Protein AF-A0A351I1W7-F1 (afdb_monomer)

Solvent-accessible surface area (backbone atoms only — not comparable to full-atom values): 6123 Å² total; per-residue (Å²): 138,84,87,78,80,91,66,89,84,80,87,82,58,72,79,82,56,82,71,76,87,89,64,97,71,75,74,84,81,56,65,56,104,77,45,79,86,68,91,37,99,67,59,71,62,59,66,63,53,42,56,55,45,68,75,73,54,57,71,64,41,79,46,80,36,79,72,35,73,59,36,46,65,53,54,48,28,54,77,62,47,27,41,67,48,74,34,70,91,127

Nearest PDB structures (foldseek):
  5hfj-assembly1_B  TM=9.322E-01  e=1.197E-02  Helicobacter pylori 26695
  1nw6-assembly1_A  TM=8.658E-01  e=1.468E-02  Cereibacter sphaeroides
  1eg2-assembly1_A  TM=7.863E-01  e=1.801E-02  Cereibacter sphaeroides
  5yhv-assembly1_D  TM=8.012E-01  e=5.730E-02  Mycobacterium tuberculosis H37Rv
  8bj2-assembly1_B  TM=7.837E-01  e=1.057E-01  Medicago truncatula

Mean predicted aligned error: 7.23 Å

Structure (mmCIF, N/CA/C/O backbone):
data_AF-A0A351I1W7-F1
#
_entry.id   AF-A0A351I1W7-F1
#
loop_
_atom_site.group_PDB
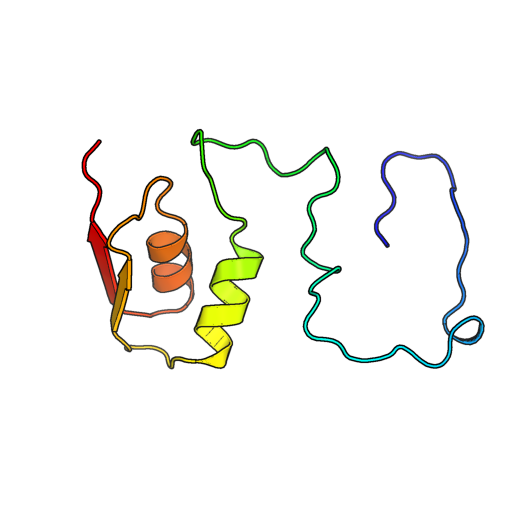_atom_site.id
_atom_site.type_symbol
_atom_site.label_atom_id
_atom_site.label_alt_id
_atom_site.label_comp_id
_atom_site.label_asym_id
_atom_site.label_entity_id
_atom_site.label_seq_id
_atom_site.pdbx_PDB_ins_code
_atom_site.Cartn_x
_atom_site.Cartn_y
_atom_site.Cartn_z
_atom_site.occupancy
_atom_site.B_iso_or_equiv
_atom_site.auth_seq_id
_atom_site.auth_comp_id
_atom_site.auth_asym_id
_atom_site.auth_atom_id
_atom_site.pdbx_PDB_model_num
ATOM 1 N N . MET A 1 1 ? 15.452 2.100 -14.829 1.00 50.50 1 MET A N 1
ATOM 2 C CA . MET A 1 1 ? 16.850 2.544 -14.630 1.00 50.50 1 MET A CA 1
ATOM 3 C C . MET A 1 1 ? 16.857 4.067 -14.696 1.00 50.50 1 MET A C 1
ATOM 5 O O . MET A 1 1 ? 16.920 4.628 -15.780 1.00 50.50 1 MET A O 1
ATOM 9 N N . TYR A 1 2 ? 16.643 4.721 -13.555 1.00 54.84 2 TYR A N 1
ATOM 10 C CA . TYR A 1 2 ? 16.373 6.160 -13.482 1.00 54.84 2 TYR A CA 1
ATOM 11 C C . TYR A 1 2 ? 17.685 6.933 -13.315 1.00 54.84 2 TYR A C 1
ATOM 13 O O . TYR A 1 2 ? 18.521 6.559 -12.495 1.00 54.84 2 TYR A O 1
ATOM 21 N N . GLY A 1 3 ? 17.894 7.962 -14.137 1.00 57.06 3 GLY A N 1
ATOM 22 C CA . GLY A 1 3 ? 19.060 8.838 -14.031 1.00 57.06 3 GLY A CA 1
ATOM 23 C C . GLY A 1 3 ? 18.911 9.790 -12.846 1.00 57.06 3 GLY A C 1
ATOM 24 O O . GLY A 1 3 ? 17.847 10.373 -12.662 1.00 57.06 3 GLY A O 1
ATOM 25 N N . VAL A 1 4 ? 19.972 9.949 -12.056 1.00 59.44 4 VAL A N 1
ATOM 26 C CA . VAL A 1 4 ? 20.057 10.948 -10.981 1.00 59.44 4 VAL A CA 1
ATOM 27 C C . VAL A 1 4 ? 21.112 11.979 -11.389 1.00 59.44 4 VAL A C 1
ATOM 29 O O . VAL A 1 4 ? 22.265 11.617 -11.623 1.00 59.44 4 VAL A O 1
ATOM 32 N N . GLY A 1 5 ? 20.722 13.253 -11.485 1.00 69.38 5 GLY A N 1
ATOM 33 C CA . GLY A 1 5 ? 21.604 14.362 -11.876 1.00 69.38 5 GLY A CA 1
ATOM 34 C C . GLY A 1 5 ? 21.679 14.630 -13.388 1.00 69.38 5 GLY A C 1
ATOM 35 O O . GLY A 1 5 ? 20.924 14.071 -14.179 1.00 69.38 5 GLY A O 1
ATOM 36 N N . THR A 1 6 ? 22.582 15.529 -13.792 1.00 79.31 6 THR A N 1
ATOM 37 C CA . THR A 1 6 ? 22.741 16.000 -15.187 1.00 79.31 6 THR A CA 1
ATOM 38 C C . THR A 1 6 ? 23.835 15.270 -15.970 1.00 79.31 6 THR A C 1
ATOM 40 O O . THR A 1 6 ? 24.057 15.558 -17.147 1.00 79.31 6 THR A O 1
ATOM 43 N N . THR A 1 7 ? 24.524 14.318 -15.342 1.00 77.38 7 THR A N 1
ATOM 44 C CA . THR A 1 7 ? 25.620 13.570 -15.964 1.00 77.38 7 THR A CA 1
ATOM 45 C C . THR A 1 7 ? 25.080 12.340 -16.686 1.00 77.38 7 THR A C 1
ATOM 47 O O . THR A 1 7 ? 24.408 11.499 -16.085 1.00 77.38 7 THR A O 1
ATOM 50 N N . LEU A 1 8 ? 25.403 12.206 -17.975 1.00 78.50 8 LEU A N 1
ATOM 51 C CA . LEU A 1 8 ? 25.098 11.000 -18.743 1.00 78.50 8 LEU A CA 1
ATOM 52 C C . LEU A 1 8 ? 25.814 9.793 -18.115 1.00 78.50 8 LEU A C 1
ATOM 54 O O . LEU A 1 8 ? 27.040 9.775 -18.048 1.00 78.50 8 LEU A O 1
ATOM 58 N N . ASN A 1 9 ? 25.049 8.792 -17.675 1.00 74.31 9 ASN A N 1
ATOM 59 C CA . ASN A 1 9 ? 25.592 7.568 -17.078 1.00 74.31 9 ASN A CA 1
ATOM 60 C C . ASN A 1 9 ? 25.761 6.464 -18.139 1.00 74.31 9 ASN A C 1
ATOM 62 O O . ASN A 1 9 ? 26.869 6.020 -18.419 1.00 74.31 9 ASN A O 1
ATOM 66 N N . TYR A 1 10 ? 24.673 6.092 -18.815 1.00 74.62 10 TYR A N 1
ATOM 67 C CA . TYR A 1 10 ? 24.659 5.112 -19.907 1.00 74.62 10 TYR A CA 1
ATOM 68 C C . TYR A 1 10 ? 23.521 5.438 -20.880 1.00 74.62 10 TYR A C 1
ATOM 70 O O . TYR A 1 10 ? 22.494 6.002 -20.494 1.00 74.62 10 TYR A O 1
ATOM 78 N N . LYS A 1 11 ? 23.700 5.066 -22.150 1.00 82.69 11 LYS A N 1
ATOM 79 C CA . LYS A 1 11 ? 22.654 5.079 -23.176 1.00 82.69 11 LYS A CA 1
ATOM 80 C C . LYS A 1 11 ? 22.352 3.629 -23.537 1.00 82.69 11 LYS A C 1
ATOM 82 O O . LYS A 1 11 ? 23.161 3.002 -24.206 1.00 82.69 11 LYS A O 1
ATOM 87 N N . ASN A 1 12 ? 21.210 3.125 -23.079 1.00 81.62 12 ASN A N 1
ATOM 88 C CA . ASN A 1 12 ? 20.752 1.771 -23.388 1.00 81.62 12 ASN A CA 1
ATOM 89 C C . ASN A 1 12 ? 19.697 1.849 -24.491 1.00 81.62 12 ASN A C 1
ATOM 91 O O . ASN A 1 12 ? 18.721 2.590 -24.345 1.00 81.62 12 ASN A O 1
ATOM 95 N N . TYR A 1 13 ? 19.879 1.100 -25.575 1.00 86.00 13 TYR A N 1
ATOM 96 C CA . TYR A 1 13 ? 18.847 0.925 -26.590 1.00 86.00 13 TYR A CA 1
ATOM 97 C C . TYR A 1 13 ? 17.938 -0.243 -26.202 1.00 86.00 13 TYR A C 1
ATOM 99 O O . TYR A 1 13 ? 18.347 -1.167 -25.501 1.00 86.00 13 TYR A O 1
ATOM 107 N N . HIS A 1 14 ? 16.683 -0.204 -26.654 1.00 81.06 14 HIS A N 1
ATOM 108 C CA . HIS A 1 14 ? 15.736 -1.295 -26.412 1.00 81.06 14 HIS A CA 1
ATOM 109 C C . HIS A 1 14 ? 16.259 -2.633 -26.974 1.00 81.06 14 HIS A C 1
ATOM 111 O O . HIS A 1 14 ? 16.098 -3.678 -26.347 1.00 81.06 14 HIS A O 1
ATOM 117 N N . ASP A 1 15 ? 16.957 -2.579 -28.111 1.00 88.94 15 ASP A N 1
ATOM 118 C CA . ASP A 1 15 ? 17.473 -3.754 -28.820 1.00 88.94 15 ASP A CA 1
ATOM 119 C C . ASP A 1 15 ? 18.719 -4.380 -28.171 1.00 88.94 15 ASP A C 1
ATOM 121 O O . ASP A 1 15 ? 19.042 -5.527 -28.470 1.00 88.94 15 ASP A O 1
ATOM 125 N N . ASP A 1 16 ? 19.394 -3.677 -27.253 1.00 87.38 16 ASP A N 1
ATOM 126 C CA . ASP A 1 16 ? 20.559 -4.216 -26.532 1.00 87.38 16 ASP A CA 1
ATOM 127 C C . ASP A 1 16 ? 20.148 -5.326 -25.543 1.00 87.38 16 ASP A C 1
ATOM 129 O O . ASP A 1 16 ? 20.940 -6.214 -25.221 1.00 87.38 16 ASP A O 1
ATOM 133 N N . PHE A 1 17 ? 18.896 -5.287 -25.063 1.00 84.81 17 PHE A N 1
ATOM 134 C CA . PHE A 1 17 ? 18.340 -6.214 -24.071 1.00 84.81 17 PHE A CA 1
ATOM 135 C C . PHE A 1 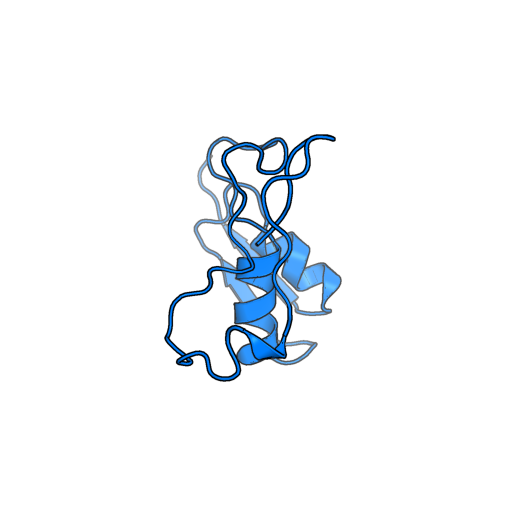17 ? 16.901 -6.622 -24.443 1.00 84.81 17 PHE A C 1
ATOM 137 O O . PHE A 1 17 ? 15.951 -6.248 -23.749 1.00 84.81 17 PHE A O 1
ATOM 144 N N . PRO A 1 18 ? 16.711 -7.405 -25.522 1.00 85.25 18 PRO A N 1
ATOM 145 C CA . PRO A 1 18 ? 15.389 -7.666 -26.100 1.00 85.25 18 PRO A CA 1
ATOM 146 C C . PRO A 1 18 ? 14.498 -8.563 -25.229 1.00 85.25 18 PRO A C 1
ATOM 148 O O . PRO A 1 18 ? 13.306 -8.704 -25.493 1.00 85.25 18 PRO A O 1
ATOM 151 N N . TYR A 1 19 ? 15.061 -9.182 -24.192 1.00 85.94 19 TYR A N 1
ATOM 152 C CA . TYR A 1 19 ? 14.334 -10.005 -23.238 1.00 85.94 19 TYR A CA 1
ATOM 153 C C . TYR A 1 19 ? 14.686 -9.609 -21.807 1.00 85.94 19 TYR A C 1
ATOM 155 O O . TYR A 1 19 ? 15.835 -9.322 -21.467 1.00 85.94 19 TYR A O 1
ATOM 163 N N . ARG A 1 20 ? 13.679 -9.659 -20.937 1.00 81.12 20 ARG A N 1
ATOM 164 C CA . ARG A 1 20 ? 13.843 -9.560 -19.489 1.00 81.12 20 ARG A CA 1
ATOM 165 C C . ARG A 1 20 ? 12.988 -10.637 -18.845 1.00 81.12 20 ARG A C 1
ATOM 167 O O . ARG A 1 20 ? 11.836 -10.831 -19.228 1.00 81.12 20 ARG A O 1
ATOM 174 N N . GLN A 1 21 ? 13.557 -11.351 -17.883 1.00 86.62 21 GLN A N 1
ATOM 175 C CA . GLN A 1 21 ? 12.789 -12.311 -17.106 1.00 86.62 21 GLN A CA 1
ATOM 176 C C . GLN A 1 21 ? 11.776 -11.558 -16.241 1.00 86.62 21 GLN A C 1
ATOM 178 O O . GLN A 1 21 ? 12.144 -10.633 -15.516 1.00 86.62 21 GLN A O 1
ATOM 183 N N . VAL A 1 22 ? 10.514 -11.976 -16.294 1.00 86.56 22 VAL A N 1
ATOM 184 C CA . VAL A 1 22 ? 9.508 -11.528 -15.333 1.00 86.56 22 VAL A CA 1
ATOM 185 C C . VAL A 1 22 ? 9.700 -12.342 -14.057 1.00 86.56 22 VAL A C 1
ATOM 187 O O . VAL A 1 22 ? 9.589 -13.567 -14.064 1.00 86.56 22 VAL A O 1
ATOM 190 N N . VAL A 1 23 ? 10.041 -11.656 -12.973 1.00 90.81 23 VAL A N 1
ATOM 191 C CA . VAL A 1 23 ? 10.229 -12.228 -11.635 1.00 90.81 23 VAL A CA 1
ATOM 192 C C . VAL A 1 23 ? 9.319 -11.503 -10.644 1.00 90.81 23 VAL A C 1
ATOM 194 O O . VAL A 1 23 ? 8.742 -10.470 -10.965 1.00 90.81 23 VAL A O 1
ATOM 197 N N . SER A 1 24 ? 9.211 -12.009 -9.417 1.00 90.00 24 SER A N 1
ATOM 198 C CA . SER A 1 24 ? 8.446 -11.361 -8.339 1.00 90.00 24 SER A CA 1
ATOM 199 C C . SER A 1 24 ? 9.111 -10.099 -7.768 1.00 90.00 24 SER A C 1
ATOM 201 O O . SER A 1 24 ? 8.593 -9.497 -6.831 1.00 90.00 24 SER A O 1
ATOM 203 N N . LEU A 1 25 ? 10.265 -9.696 -8.305 1.00 89.94 25 LEU A N 1
ATOM 204 C CA . LEU A 1 25 ? 10.975 -8.495 -7.890 1.00 89.94 25 LEU A CA 1
ATOM 205 C C . LEU A 1 25 ? 10.396 -7.263 -8.598 1.00 89.94 25 LEU A C 1
ATOM 207 O O . LEU A 1 25 ? 10.435 -7.183 -9.822 1.00 89.94 25 LEU A O 1
ATOM 211 N N . TRP A 1 26 ? 9.932 -6.282 -7.826 1.00 87.31 26 TRP A N 1
ATOM 212 C CA . TRP A 1 26 ? 9.590 -4.950 -8.332 1.00 87.31 26 TRP A CA 1
ATOM 213 C C . TRP A 1 26 ? 10.805 -4.029 -8.194 1.00 87.31 26 TRP A C 1
ATOM 215 O O . TRP A 1 26 ? 11.103 -3.513 -7.115 1.00 87.31 26 TRP A O 1
ATOM 225 N N . ASP A 1 27 ? 11.573 -3.896 -9.273 1.00 85.56 27 ASP A N 1
ATOM 226 C CA . ASP A 1 27 ? 12.762 -3.040 -9.348 1.00 85.56 27 ASP A CA 1
ATOM 227 C C . ASP A 1 27 ? 12.455 -1.621 -9.853 1.00 85.56 27 ASP A C 1
ATOM 229 O O . ASP A 1 27 ? 13.288 -0.724 -9.720 1.00 85.56 27 ASP A O 1
ATOM 233 N N . ASP A 1 28 ? 11.253 -1.418 -10.385 1.00 82.75 28 ASP A N 1
ATOM 234 C CA . ASP A 1 28 ? 10.758 -0.177 -10.964 1.00 82.75 28 ASP A CA 1
ATOM 235 C C . ASP A 1 28 ? 10.242 0.819 -9.917 1.00 82.75 28 ASP A C 1
ATOM 237 O O . ASP A 1 28 ? 10.435 2.018 -10.076 1.00 82.75 28 ASP A O 1
ATOM 241 N N . ILE A 1 29 ? 9.680 0.329 -8.810 1.00 81.62 29 ILE A N 1
ATOM 242 C CA . ILE A 1 29 ? 9.195 1.151 -7.681 1.00 81.62 29 ILE A CA 1
ATOM 243 C C . ILE A 1 29 ? 10.260 1.374 -6.595 1.00 81.62 29 ILE A C 1
ATOM 245 O O . ILE A 1 29 ? 9.968 1.742 -5.455 1.00 81.62 29 ILE A O 1
ATOM 249 N N . ARG A 1 30 ? 11.523 1.062 -6.894 1.00 69.56 30 ARG A N 1
ATOM 250 C CA . ARG A 1 30 ? 12.620 1.325 -5.966 1.00 69.56 30 ARG A CA 1
ATOM 251 C C . ARG A 1 30 ? 12.944 2.811 -6.002 1.00 69.56 30 ARG A C 1
ATOM 253 O O . ARG A 1 30 ? 13.580 3.275 -6.947 1.00 69.56 30 ARG A O 1
ATOM 260 N N . SER A 1 31 ? 12.617 3.522 -4.928 1.00 64.38 31 SER A N 1
ATOM 261 C CA . SER A 1 31 ? 13.330 4.750 -4.601 1.00 64.38 31 SER A CA 1
ATOM 262 C C . SER A 1 31 ? 14.821 4.424 -4.515 1.00 64.38 31 SER A C 1
ATOM 264 O O . SER A 1 31 ? 15.249 3.584 -3.717 1.00 64.38 31 SER A O 1
ATOM 266 N N . SER A 1 32 ? 15.625 5.062 -5.366 1.00 57.38 32 SER A N 1
ATOM 267 C CA . SER A 1 32 ? 17.068 5.149 -5.137 1.00 57.38 32 SER A CA 1
ATOM 268 C C . SER A 1 32 ? 17.302 5.869 -3.795 1.00 57.38 32 SER A C 1
ATOM 270 O O . SER A 1 32 ? 16.349 6.316 -3.166 1.00 57.38 32 SER A O 1
ATOM 272 N N . GLY A 1 33 ? 18.537 5.994 -3.300 1.00 56.28 33 GLY A N 1
ATOM 273 C CA . GLY A 1 33 ? 18.828 6.645 -2.001 1.00 56.28 33 GLY A CA 1
ATOM 274 C C . GLY A 1 33 ? 18.317 8.094 -1.816 1.00 56.28 33 GLY A C 1
ATOM 275 O O . GLY A 1 33 ? 18.591 8.693 -0.785 1.00 56.28 33 GLY A O 1
ATOM 276 N N . PHE A 1 34 ? 17.582 8.625 -2.795 1.00 57.81 34 PHE A N 1
ATOM 277 C CA . PHE A 1 34 ? 16.840 9.880 -2.836 1.00 57.81 34 PHE A CA 1
ATOM 278 C C . PHE A 1 34 ? 15.330 9.613 -2.985 1.00 57.81 34 PHE A C 1
ATOM 280 O O . PHE A 1 34 ? 14.693 10.152 -3.886 1.00 57.81 34 PHE A O 1
ATOM 287 N N . GLY A 1 35 ? 14.775 8.703 -2.182 1.00 62.19 35 GLY A N 1
ATOM 288 C CA . GLY A 1 35 ? 13.321 8.549 -2.119 1.00 62.19 35 GLY A CA 1
ATOM 289 C C . GLY A 1 35 ? 12.656 9.820 -1.603 1.00 62.19 35 GLY A C 1
ATOM 290 O O . GLY A 1 35 ? 13.337 10.660 -1.014 1.00 62.19 35 GLY A O 1
ATOM 291 N N . ASP A 1 36 ? 11.347 9.944 -1.820 1.00 66.12 36 ASP A N 1
ATOM 292 C CA . ASP A 1 36 ? 10.579 11.092 -1.336 1.00 66.12 36 ASP A CA 1
ATOM 293 C C . ASP A 1 36 ? 10.847 11.363 0.147 1.00 66.12 36 ASP A C 1
ATOM 295 O O . ASP A 1 36 ? 11.014 10.433 0.952 1.00 66.12 36 ASP A O 1
ATOM 299 N N . ASP A 1 37 ? 10.874 12.650 0.499 1.00 75.38 37 ASP A N 1
ATOM 300 C CA . ASP A 1 37 ? 11.024 13.077 1.883 1.00 75.38 37 ASP A CA 1
ATOM 301 C C . ASP A 1 37 ? 9.935 12.417 2.731 1.00 75.38 37 ASP A C 1
ATOM 303 O O . ASP A 1 37 ? 8.731 12.623 2.550 1.00 75.38 37 ASP A O 1
ATOM 307 N N . LYS A 1 38 ? 10.376 11.582 3.671 1.00 79.75 38 LYS A N 1
ATOM 308 C CA . LYS A 1 38 ? 9.472 10.870 4.562 1.00 79.75 38 LYS A CA 1
ATOM 309 C C . LYS A 1 38 ? 8.935 11.839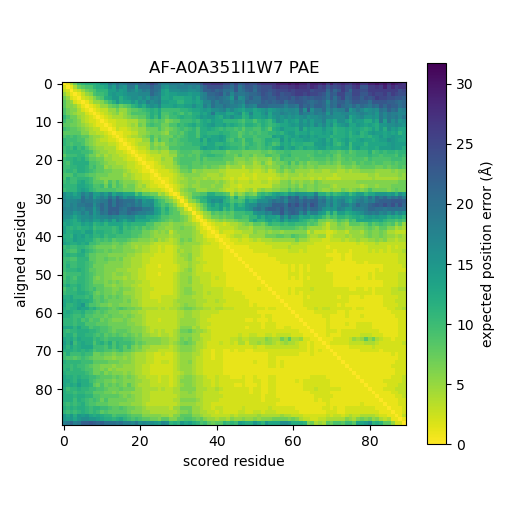 5.602 1.00 79.75 38 LYS A C 1
ATOM 311 O O . LYS A 1 38 ? 9.695 12.389 6.397 1.00 79.75 38 LYS A O 1
ATOM 316 N N . LEU A 1 39 ? 7.615 11.985 5.638 1.00 86.88 39 LEU A N 1
ATOM 317 C CA . LEU A 1 39 ? 6.921 12.760 6.667 1.00 86.88 39 LEU A CA 1
ATOM 318 C C . LEU A 1 39 ? 6.763 11.958 7.968 1.00 86.88 39 LEU A C 1
ATOM 320 O O . LEU A 1 39 ? 6.553 12.534 9.032 1.00 86.88 39 LEU A O 1
ATOM 324 N N . TYR A 1 40 ? 6.889 10.630 7.889 1.00 86.56 40 TYR A N 1
ATOM 325 C CA . TYR A 1 40 ? 6.802 9.711 9.020 1.00 86.56 40 TYR A CA 1
ATOM 326 C C . TYR A 1 40 ? 7.994 8.745 9.044 1.00 86.56 40 TYR A C 1
ATOM 328 O O . TYR A 1 40 ? 8.508 8.349 7.998 1.00 86.56 40 TYR A O 1
ATOM 336 N N . VAL A 1 41 ? 8.424 8.331 10.243 1.00 86.06 41 VAL A N 1
ATOM 337 C CA . VAL A 1 41 ? 9.653 7.532 10.453 1.00 86.06 41 VAL A CA 1
ATOM 338 C C . VAL A 1 41 ? 9.661 6.256 9.601 1.00 86.06 41 VAL A C 1
ATOM 340 O O . VAL A 1 41 ? 10.675 5.910 8.990 1.00 86.06 41 VAL A O 1
ATOM 343 N N . VAL A 1 42 ? 8.512 5.580 9.519 1.00 86.56 42 VAL A N 1
ATOM 344 C CA . VAL A 1 42 ? 8.296 4.401 8.673 1.00 86.56 42 VAL A CA 1
ATOM 345 C C . VAL A 1 42 ? 7.145 4.677 7.711 1.00 86.56 42 VAL A C 1
ATOM 347 O O . VAL A 1 42 ? 5.977 4.535 8.060 1.00 86.56 42 VAL A O 1
ATOM 350 N N . GLN A 1 43 ? 7.489 5.087 6.493 1.00 90.19 43 GLN A N 1
ATOM 351 C CA . GLN A 1 43 ? 6.532 5.379 5.431 1.00 90.19 43 GLN A CA 1
ATOM 352 C C . GLN A 1 43 ? 6.794 4.473 4.230 1.00 90.19 43 GLN A C 1
ATOM 354 O O . GLN A 1 43 ? 7.889 4.479 3.655 1.00 90.19 43 GLN A O 1
ATOM 359 N N . THR A 1 44 ? 5.788 3.674 3.883 1.00 90.88 44 THR A N 1
ATOM 360 C CA . THR A 1 44 ? 5.797 2.827 2.686 1.00 90.88 44 THR A CA 1
ATOM 361 C C . THR A 1 44 ? 5.530 3.699 1.459 1.00 90.88 44 THR A C 1
ATOM 363 O O . THR A 1 44 ? 4.707 4.613 1.526 1.00 90.88 44 THR A O 1
ATOM 366 N N . GLN A 1 45 ? 6.214 3.419 0.344 1.00 90.56 45 GLN A N 1
ATOM 367 C CA . GLN A 1 45 ? 5.967 4.088 -0.941 1.00 90.56 45 GLN A CA 1
ATOM 368 C C . GLN A 1 45 ? 4.535 3.814 -1.419 1.00 90.56 45 GLN A C 1
ATOM 370 O O . GLN A 1 45 ? 4.071 2.670 -1.358 1.00 90.56 45 GLN A O 1
ATOM 375 N N . ALA A 1 46 ? 3.849 4.851 -1.896 1.00 93.06 46 ALA A N 1
ATOM 376 C CA . ALA A 1 46 ? 2.449 4.761 -2.302 1.00 93.06 46 ALA A CA 1
ATOM 377 C C . ALA A 1 46 ? 2.261 3.786 -3.473 1.00 93.06 46 ALA A C 1
ATOM 379 O O . ALA A 1 46 ? 1.328 2.987 -3.459 1.00 93.06 46 ALA A O 1
ATOM 380 N N . GLU A 1 47 ? 3.204 3.753 -4.416 1.00 93.25 47 GLU A N 1
ATOM 381 C CA . GLU A 1 47 ? 3.182 2.895 -5.604 1.00 93.25 47 GLU A CA 1
ATOM 382 C C .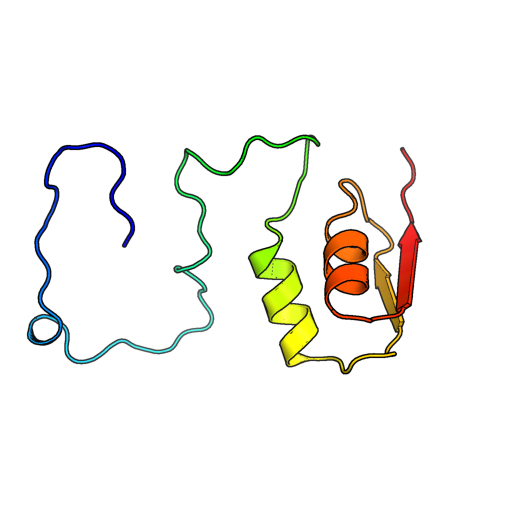 GLU A 1 47 ? 3.152 1.405 -5.248 1.00 93.25 47 GLU A C 1
ATOM 384 O O . GLU A 1 47 ? 2.519 0.605 -5.940 1.00 93.25 47 GLU A O 1
ATOM 389 N N . ALA A 1 48 ? 3.821 1.016 -4.157 1.00 93.19 48 ALA A N 1
ATOM 390 C CA . ALA A 1 48 ? 3.817 -0.367 -3.692 1.00 93.19 48 ALA A CA 1
ATOM 391 C C . ALA A 1 48 ? 2.427 -0.778 -3.184 1.00 93.19 48 ALA A C 1
ATOM 393 O O . ALA A 1 48 ? 1.936 -1.859 -3.513 1.00 93.19 48 ALA A O 1
ATOM 394 N N . VAL A 1 49 ? 1.789 0.096 -2.401 1.00 96.25 49 VAL A N 1
ATOM 395 C CA . VAL A 1 49 ? 0.447 -0.137 -1.852 1.00 96.25 49 VAL A CA 1
ATOM 396 C C . VAL A 1 49 ? -0.603 -0.096 -2.963 1.00 96.25 49 VAL A C 1
ATOM 398 O O . VAL A 1 49 ? -1.453 -0.982 -3.027 1.00 96.25 49 VAL A O 1
ATOM 401 N N . GLU A 1 50 ? -0.504 0.870 -3.878 1.00 97.25 50 GLU A N 1
ATOM 402 C CA . GLU A 1 50 ? -1.376 1.007 -5.047 1.00 97.25 50 GLU A CA 1
ATOM 403 C C . GLU A 1 50 ? -1.350 -0.245 -5.916 1.00 97.25 50 GLU A C 1
ATOM 405 O O . GLU A 1 50 ? -2.404 -0.807 -6.213 1.00 97.25 50 GLU A O 1
ATOM 410 N N . ARG A 1 51 ? -0.155 -0.731 -6.276 1.00 96.38 51 ARG A N 1
ATOM 411 C CA . ARG A 1 51 ? -0.015 -1.934 -7.101 1.00 96.38 51 ARG A CA 1
ATOM 412 C C . ARG A 1 51 ? -0.715 -3.125 -6.456 1.00 96.38 51 ARG A C 1
ATOM 414 O O . ARG A 1 51 ? -1.497 -3.796 -7.122 1.00 96.38 51 ARG A O 1
ATOM 421 N N . CYS A 1 52 ? -0.470 -3.377 -5.169 1.00 97.00 52 CYS A N 1
ATOM 422 C CA . CYS A 1 52 ? -1.150 -4.448 -4.439 1.00 97.00 52 CYS A CA 1
ATOM 423 C C . CYS A 1 52 ? -2.672 -4.275 -4.458 1.00 97.00 52 CYS A C 1
ATOM 425 O O . CYS A 1 52 ? -3.380 -5.227 -4.767 1.00 97.00 52 CYS A O 1
ATOM 427 N N . MET A 1 53 ? -3.164 -3.075 -4.154 1.00 98.31 53 MET A N 1
ATOM 428 C CA . MET A 1 53 ? -4.594 -2.801 -4.023 1.00 98.31 53 MET A CA 1
ATOM 429 C C . MET A 1 53 ? -5.344 -2.937 -5.350 1.00 98.31 53 MET A C 1
ATOM 431 O O . MET A 1 53 ? -6.400 -3.568 -5.393 1.00 98.31 53 MET A O 1
ATOM 435 N N . LEU A 1 54 ? -4.793 -2.391 -6.436 1.00 98.19 54 LEU A N 1
ATOM 436 C CA . LEU A 1 54 ? -5.399 -2.468 -7.767 1.00 98.19 54 LEU A CA 1
ATOM 437 C C . LEU A 1 54 ? -5.387 -3.890 -8.343 1.00 98.19 54 LEU A C 1
ATOM 439 O O . LEU A 1 54 ? -6.224 -4.209 -9.181 1.00 98.19 54 LEU A O 1
ATOM 443 N N . MET A 1 55 ? -4.463 -4.749 -7.905 1.00 97.38 55 MET A N 1
ATOM 444 C CA . MET A 1 55 ? -4.417 -6.150 -8.338 1.00 97.38 55 MET A CA 1
ATOM 445 C C . MET A 1 55 ? -5.419 -7.053 -7.609 1.00 97.38 55 MET A C 1
ATOM 447 O O . MET A 1 55 ? -5.706 -8.139 -8.110 1.00 97.38 55 MET A O 1
ATOM 451 N N . THR A 1 56 ? -5.895 -6.670 -6.419 1.00 98.06 56 THR A N 1
ATOM 452 C CA . THR A 1 56 ? -6.610 -7.595 -5.519 1.00 98.06 56 THR A CA 1
ATOM 453 C C . THR A 1 56 ? -7.987 -7.122 -5.063 1.00 98.06 56 THR A C 1
ATOM 455 O O . THR A 1 56 ? -8.668 -7.886 -4.381 1.00 98.06 56 THR A O 1
ATOM 458 N N . THR A 1 57 ? -8.406 -5.904 -5.417 1.00 98.62 57 THR A N 1
ATOM 459 C CA . THR A 1 57 ? -9.677 -5.306 -4.967 1.00 98.62 57 THR A CA 1
ATOM 460 C C . THR A 1 57 ? -10.322 -4.463 -6.056 1.00 98.62 57 THR A C 1
ATOM 462 O O . THR A 1 57 ? -9.622 -3.956 -6.934 1.00 98.62 57 THR A O 1
ATOM 465 N N . ASP A 1 58 ? -11.622 -4.213 -5.930 1.00 98.56 58 ASP A N 1
ATOM 466 C CA . ASP A 1 58 ? -12.398 -3.304 -6.773 1.00 98.56 58 ASP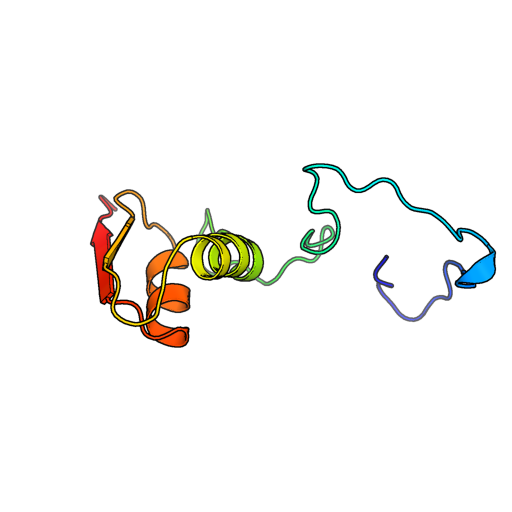 A CA 1
ATOM 467 C C . ASP A 1 58 ? -12.802 -2.020 -6.014 1.00 98.56 58 ASP A C 1
ATOM 469 O O . ASP A 1 58 ? -12.768 -1.972 -4.778 1.00 98.56 58 ASP A O 1
ATOM 473 N N . PRO A 1 59 ? -13.174 -0.931 -6.717 1.00 98.69 59 PRO A N 1
ATOM 474 C CA . PRO A 1 59 ? -13.764 0.240 -6.073 1.00 98.69 59 PRO A CA 1
ATOM 475 C C . PRO A 1 59 ? -14.976 -0.136 -5.204 1.00 98.69 59 PRO A C 1
ATOM 477 O O . PRO A 1 59 ? -15.864 -0.869 -5.635 1.00 98.69 59 PRO A O 1
ATOM 480 N N . GLY A 1 60 ? -15.031 0.402 -3.986 1.00 98.38 60 GLY A N 1
ATOM 481 C CA . GLY A 1 60 ? -16.060 0.108 -2.985 1.00 98.38 60 GLY A CA 1
ATOM 482 C C . GLY A 1 60 ? -15.703 -1.000 -1.986 1.00 98.38 60 GLY A C 1
ATOM 483 O O . GLY A 1 60 ? -16.332 -1.049 -0.922 1.00 98.38 60 GLY A O 1
ATOM 484 N N . ASP A 1 61 ? -14.686 -1.823 -2.266 1.00 98.75 61 ASP A N 1
ATOM 485 C CA . ASP A 1 61 ? -14.194 -2.835 -1.324 1.00 98.75 61 ASP A CA 1
ATOM 486 C C . ASP A 1 61 ? -13.639 -2.203 -0.041 1.00 98.75 61 ASP A C 1
ATOM 488 O O . A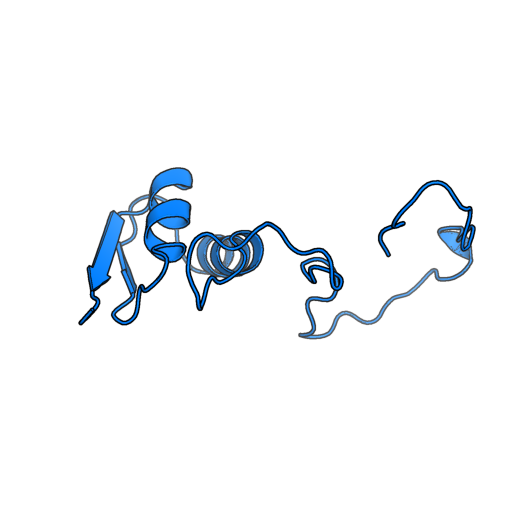SP A 1 61 ? -13.233 -1.037 -0.014 1.00 98.75 61 ASP A O 1
ATOM 492 N N . LEU A 1 62 ? -13.635 -2.985 1.045 1.00 98.50 62 LEU A N 1
ATOM 493 C CA . LEU A 1 62 ? -13.110 -2.570 2.343 1.00 98.50 62 LEU A CA 1
ATOM 494 C C . LEU A 1 62 ? -11.653 -3.009 2.518 1.00 98.50 62 LEU A C 1
ATOM 496 O O . LEU A 1 62 ? -11.355 -4.201 2.527 1.00 98.50 62 LEU A O 1
ATOM 500 N N . ILE A 1 63 ? -10.773 -2.041 2.758 1.00 98.56 63 ILE A N 1
ATOM 501 C CA . ILE A 1 63 ? -9.365 -2.245 3.105 1.00 98.56 63 ILE A CA 1
ATOM 502 C C . ILE A 1 63 ? -9.181 -2.108 4.618 1.00 98.56 63 ILE A C 1
ATOM 504 O O . ILE A 1 63 ? -9.692 -1.171 5.231 1.00 98.56 63 ILE A O 1
ATOM 508 N N . LEU A 1 64 ? -8.426 -3.026 5.221 1.00 98.31 64 LEU A N 1
ATOM 509 C CA . LEU A 1 64 ? -8.026 -2.965 6.625 1.00 98.31 64 LEU A CA 1
ATOM 510 C C . LEU A 1 64 ? -6.503 -2.886 6.726 1.00 98.31 64 LEU A C 1
ATOM 512 O O . LEU A 1 64 ? -5.810 -3.757 6.204 1.00 98.31 64 LEU A O 1
ATOM 516 N N . ASP A 1 65 ? -6.004 -1.895 7.460 1.00 97.88 65 ASP A N 1
ATOM 517 C CA . ASP A 1 65 ? -4.596 -1.804 7.854 1.00 97.88 65 ASP A CA 1
ATOM 518 C C . ASP A 1 65 ? -4.485 -1.569 9.370 1.00 97.88 65 ASP A C 1
ATOM 520 O O . ASP A 1 65 ? -4.695 -0.447 9.841 1.00 97.88 65 ASP A O 1
ATOM 524 N N . PRO A 1 66 ? -4.187 -2.613 10.165 1.00 97.38 66 PRO A N 1
ATOM 525 C CA . PRO A 1 66 ? -4.136 -2.505 11.617 1.00 97.38 66 PRO A CA 1
ATOM 526 C C . PRO A 1 66 ? -2.809 -1.931 12.148 1.00 97.38 66 PRO A C 1
ATOM 528 O O . PRO A 1 66 ? -2.596 -1.938 13.359 1.00 97.38 66 PRO A O 1
ATOM 531 N N . THR A 1 67 ? -1.905 -1.501 11.262 1.00 95.31 67 THR A N 1
ATOM 532 C CA . THR A 1 67 ? -0.559 -1.004 11.589 1.00 95.31 67 THR A CA 1
ATOM 533 C C . THR A 1 67 ? -0.228 0.233 10.756 1.00 95.31 67 THR A C 1
ATOM 535 O O . THR A 1 67 ? 0.841 0.319 10.148 1.00 95.31 67 THR A O 1
ATOM 538 N N . CYS A 1 68 ? -1.180 1.161 10.642 1.00 93.88 68 CYS A N 1
ATOM 539 C CA . CYS A 1 68 ? -1.184 2.096 9.523 1.00 93.88 68 CYS A CA 1
ATOM 540 C C . CYS A 1 68 ? -0.043 3.116 9.544 1.00 93.88 68 CYS A C 1
ATOM 542 O O . CYS A 1 68 ? 0.304 3.629 8.477 1.00 93.88 68 CYS A O 1
ATOM 544 N N . GLY A 1 69 ? 0.542 3.418 10.713 1.00 94.69 69 GLY A N 1
ATOM 545 C CA . GLY A 1 69 ? 1.665 4.345 10.855 1.00 94.69 69 GLY A CA 1
ATOM 546 C C . GLY A 1 69 ? 1.451 5.637 10.060 1.00 94.69 69 GLY A C 1
ATOM 547 O O . GLY A 1 69 ? 0.546 6.414 10.347 1.00 94.69 69 GLY A O 1
ATOM 548 N N . SER A 1 70 ? 2.242 5.822 8.997 1.00 93.94 70 SER A N 1
ATOM 549 C CA . SER A 1 70 ? 2.161 6.965 8.066 1.00 93.94 70 SER A CA 1
ATOM 550 C C . SER A 1 70 ? 0.821 7.164 7.332 1.00 93.94 70 SER A C 1
ATOM 552 O O . SER A 1 70 ? 0.631 8.191 6.686 1.00 93.94 70 SER A O 1
ATOM 554 N N . GLY A 1 71 ? -0.098 6.198 7.386 1.00 95.75 71 GLY A N 1
ATOM 555 C CA . GLY A 1 71 ? -1.417 6.290 6.760 1.00 95.75 71 GLY A CA 1
ATOM 556 C C . GLY A 1 71 ? -1.431 6.053 5.246 1.00 95.75 71 GLY A C 1
ATOM 557 O O . GLY A 1 71 ? -2.468 6.275 4.620 1.00 95.75 71 GLY A O 1
ATOM 558 N N . THR A 1 72 ? -0.332 5.574 4.642 1.00 96.44 72 THR A N 1
ATOM 559 C CA . THR A 1 72 ? -0.235 5.333 3.187 1.00 96.44 72 THR A CA 1
ATOM 560 C C . THR A 1 72 ? -1.395 4.483 2.657 1.00 96.44 72 THR A C 1
ATOM 562 O O . THR A 1 72 ? -1.933 4.780 1.593 1.00 96.44 72 THR A O 1
ATOM 565 N N . THR A 1 73 ? -1.835 3.460 3.400 1.00 98.00 73 THR A N 1
ATOM 566 C CA . THR A 1 73 ? -2.947 2.595 2.976 1.00 98.00 73 THR A CA 1
ATOM 567 C C . THR A 1 73 ? -4.272 3.342 2.862 1.00 98.00 73 THR A C 1
ATOM 569 O O . THR A 1 73 ? -4.965 3.181 1.859 1.00 98.00 73 THR A O 1
ATOM 572 N N . ALA A 1 74 ? -4.609 4.190 3.840 1.00 97.88 74 ALA A N 1
ATOM 573 C CA . ALA A 1 74 ? -5.813 5.022 3.784 1.00 97.88 74 ALA A CA 1
ATOM 574 C C . ALA A 1 74 ? -5.746 6.010 2.616 1.00 97.88 74 ALA A C 1
ATOM 576 O O . ALA A 1 74 ? -6.711 6.148 1.870 1.00 97.88 74 ALA A O 1
ATOM 577 N N . HIS A 1 75 ? -4.587 6.647 2.423 1.00 97.44 75 HIS A N 1
ATOM 578 C CA . HIS A 1 75 ? -4.374 7.599 1.335 1.00 97.44 75 HIS A CA 1
ATOM 579 C C . HIS A 1 75 ? -4.637 6.972 -0.044 1.00 97.44 75 HIS A C 1
ATOM 581 O O . HIS A 1 75 ? -5.416 7.504 -0.834 1.00 97.44 75 HIS A O 1
ATOM 587 N N . VAL A 1 76 ? -4.039 5.808 -0.309 1.00 98.25 76 VAL A N 1
ATOM 588 C CA . VAL A 1 76 ? -4.208 5.086 -1.578 1.00 98.25 76 VAL A CA 1
ATOM 589 C C . VAL A 1 76 ? -5.633 4.541 -1.727 1.00 98.25 76 VAL A C 1
ATOM 591 O O . VAL A 1 76 ? -6.206 4.624 -2.813 1.00 98.25 76 VAL A O 1
ATOM 594 N N . ALA A 1 77 ? -6.230 4.015 -0.651 1.00 98.56 77 ALA A N 1
ATOM 595 C CA . ALA A 1 77 ? -7.608 3.525 -0.677 1.00 98.56 77 ALA A CA 1
ATOM 596 C C . ALA A 1 77 ? -8.594 4.632 -1.064 1.00 98.56 77 ALA A C 1
ATOM 598 O O . ALA A 1 77 ? -9.418 4.421 -1.952 1.00 98.56 77 ALA A O 1
ATOM 599 N N . GLU A 1 78 ? -8.468 5.814 -0.457 1.00 98.38 78 GLU A N 1
ATOM 600 C CA . GLU A 1 78 ? -9.309 6.973 -0.762 1.00 98.38 78 GLU A CA 1
ATOM 601 C C . GLU A 1 78 ? -9.143 7.414 -2.223 1.00 98.38 78 GLU A C 1
ATOM 603 O O . GLU A 1 78 ? -10.136 7.568 -2.935 1.00 98.38 78 GLU A O 1
ATOM 608 N N . GLN A 1 79 ? -7.895 7.534 -2.703 1.00 98.50 79 GLN A N 1
ATOM 609 C CA . GLN A 1 79 ? -7.591 7.911 -4.091 1.00 98.50 79 GLN A CA 1
ATOM 610 C C . GLN A 1 79 ? -8.288 6.995 -5.104 1.00 98.50 79 GLN A C 1
ATOM 612 O O . GLN A 1 79 ? -8.805 7.464 -6.119 1.00 98.50 79 GLN A O 1
ATOM 617 N N . TRP A 1 80 ? -8.308 5.690 -4.831 1.00 98.50 80 TRP A N 1
ATOM 618 C CA . TRP A 1 80 ? -8.853 4.683 -5.737 1.00 98.50 80 TRP A CA 1
ATOM 619 C C . TRP A 1 80 ? -10.290 4.262 -5.397 1.00 98.50 80 TRP A C 1
ATOM 621 O O . TRP A 1 80 ? -10.801 3.295 -5.966 1.00 98.50 80 TRP A O 1
ATOM 631 N N . GLY A 1 81 ? -10.974 4.976 -4.503 1.00 98.25 81 GLY A N 1
ATOM 632 C CA . GLY A 1 81 ? -12.391 4.760 -4.208 1.00 98.25 81 GLY A CA 1
ATOM 633 C C . GLY A 1 81 ? -12.692 3.470 -3.442 1.00 98.25 81 GLY A C 1
ATOM 634 O O . GLY A 1 81 ? -13.750 2.874 -3.642 1.00 98.25 81 GLY A O 1
ATOM 635 N N . ARG A 1 82 ? -11.774 3.007 -2.590 1.00 98.56 82 ARG A N 1
ATOM 636 C CA . ARG A 1 82 ? -12.020 1.932 -1.619 1.00 98.56 82 ARG A CA 1
ATOM 637 C C . ARG A 1 82 ? -12.460 2.534 -0.289 1.00 98.56 82 ARG A C 1
ATOM 639 O O . ARG A 1 82 ? -12.055 3.629 0.090 1.00 98.56 82 ARG A O 1
ATOM 646 N N . ARG A 1 83 ? -13.264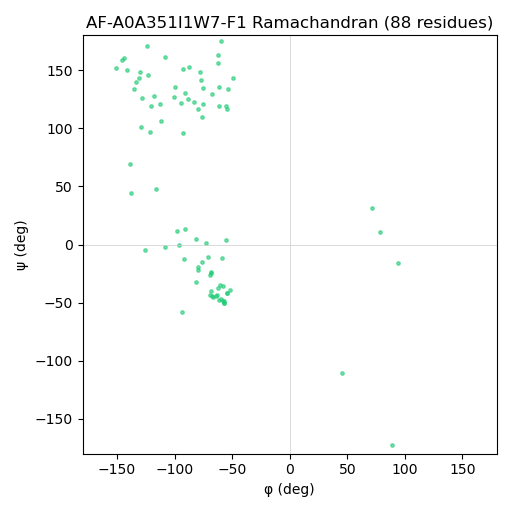 1.783 0.457 1.00 98.62 83 ARG A N 1
ATOM 647 C CA . ARG A 1 83 ? -13.523 2.075 1.870 1.00 98.62 83 ARG A CA 1
ATOM 648 C C . ARG A 1 83 ? -12.326 1.590 2.675 1.00 98.62 83 ARG A C 1
ATOM 650 O O . ARG A 1 83 ? -11.725 0.579 2.323 1.00 98.62 83 ARG A O 1
ATOM 657 N N . TRP A 1 84 ? -12.006 2.243 3.782 1.00 98.50 84 TRP A N 1
ATOM 658 C CA . TRP A 1 84 ? -10.852 1.846 4.583 1.00 98.50 84 TRP A CA 1
ATOM 659 C C . TRP A 1 84 ? -11.105 1.961 6.083 1.00 98.50 84 TRP A C 1
ATOM 661 O O . TRP A 1 84 ? -11.890 2.787 6.548 1.00 98.50 84 TRP A O 1
ATOM 671 N N . ILE A 1 85 ? -10.434 1.090 6.834 1.00 98.31 85 ILE A N 1
ATOM 672 C CA . ILE A 1 85 ? -10.279 1.158 8.284 1.00 98.31 85 ILE A CA 1
ATOM 673 C C . ILE A 1 85 ? -8.788 1.038 8.572 1.00 98.31 85 ILE A C 1
ATOM 675 O O . ILE A 1 85 ? -8.141 0.079 8.150 1.00 98.31 85 ILE A O 1
ATOM 679 N N . THR A 1 86 ? -8.257 1.995 9.318 1.00 97.31 86 THR A N 1
ATOM 680 C CA . THR A 1 86 ? -6.867 1.983 9.763 1.00 97.31 86 THR A CA 1
ATOM 681 C C . THR A 1 86 ? -6.782 2.055 11.279 1.00 97.31 86 THR A C 1
ATOM 683 O O . THR A 1 86 ? -7.623 2.689 11.917 1.00 97.31 86 THR A O 1
ATOM 686 N N . ILE A 1 87 ? -5.782 1.395 11.859 1.00 97.56 87 ILE A N 1
ATOM 687 C CA . ILE A 1 87 ? -5.540 1.377 13.304 1.00 97.56 87 ILE A CA 1
ATOM 688 C C . ILE A 1 87 ? -4.057 1.633 13.538 1.00 97.56 87 ILE A C 1
ATOM 690 O O . ILE A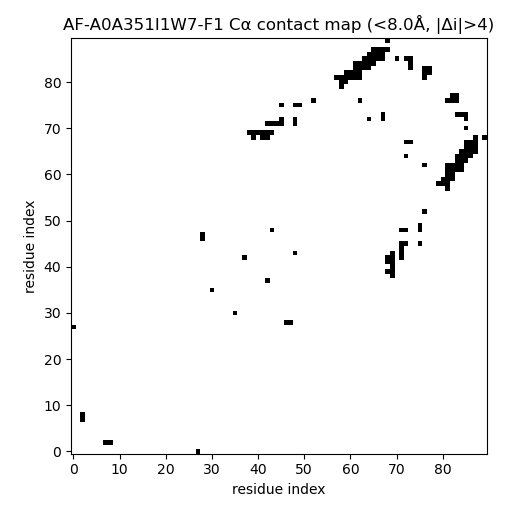 1 87 ? -3.210 1.110 12.815 1.00 97.56 87 ILE A O 1
ATOM 694 N N . ASP A 1 88 ? -3.762 2.419 14.564 1.00 94.00 88 ASP A N 1
ATOM 695 C CA . ASP A 1 88 ? -2.412 2.629 15.064 1.00 94.00 88 ASP A CA 1
ATOM 696 C C . ASP A 1 88 ? -2.447 2.816 16.588 1.00 94.00 88 ASP A C 1
ATOM 698 O O . ASP A 1 88 ? -3.502 3.110 17.157 1.00 94.00 88 ASP A O 1
ATOM 702 N N . THR A 1 89 ? -1.315 2.593 17.258 1.00 91.38 89 THR A N 1
ATOM 703 C CA . THR A 1 89 ? -1.196 2.692 18.724 1.00 91.38 89 THR A CA 1
ATOM 704 C C . THR A 1 89 ? -0.391 3.904 19.201 1.00 91.38 89 THR A C 1
ATOM 706 O O . THR A 1 89 ? -0.189 4.020 20.411 1.00 91.38 89 THR A O 1
ATOM 709 N N . SER A 1 90 ? 0.152 4.722 18.290 1.00 81.56 90 SER A N 1
ATOM 710 C CA . SER A 1 90 ? 1.024 5.860 18.629 1.00 81.56 90 SER A CA 1
ATOM 711 C C . SER A 1 90 ? 0.294 7.128 19.067 1.00 81.56 90 SER A C 1
ATOM 713 O O . SER A 1 90 ? -0.930 7.250 18.837 1.00 81.56 90 SER A O 1
#

Secondary structure (DSSP, 8-state):
----SSS------GGGS------S---SS---SSPPPPSSSS---HHHHHHHHHHH--TTPEEEETT-TT-HHHHHHHHTT-EEEE----

Foldseek 3Di:
DDDDDDDDDDDDDCVVDVDDDDDPDDPPQDDDVPPPDDPFPDDDDLVVLLVVDVVPDAAAAEEEAADCGSVSNVVSCVVRRYHYDYHHDD

Sequence (90 aa):
MYGVGTTLNYKNYHDDFPYRQVVSLWDDIRSSGFGDDKLYVVQTQAEAVERCMLMTTDPGDLILDPTCGSGTTAHVAEQWGRRWITIDTS

pLDDT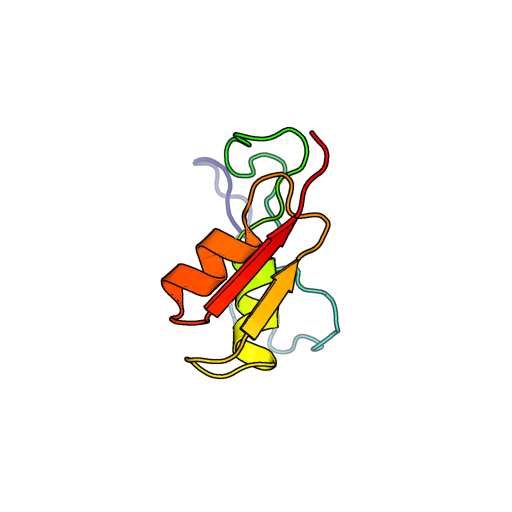: mean 87.33, std 12.68, range [50.5, 98.75]

Radius of gyration: 17.16 Å; Cα contacts (8 Å, |Δi|>4): 78; chains: 1; bounding box: 42×28×48 Å